Protein AF-A0A261C6V1-F1 (afdb_monomer_lite)

Foldseek 3Di:
DDDDDPPPPPVVVQVVQADPVSHGPDDQWDWDAPDVRPDIDTDGPPDDDDPDDDDDDPPPPDDPDD

pLDDT: mean 74.97, std 17.91, range [39.78, 96.0]

Sequence (66 aa):
MKRAMDGVKNEAKKAKDTDLFGRPLKKNGSWESKDNGDLMIFTHDEC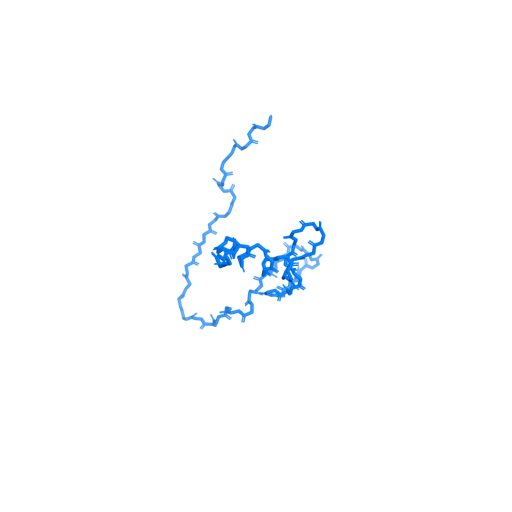EGRDKIAAFDMGSFGNWKY

Structure (mmCIF, N/CA/C/O backbone):
data_AF-A0A261C6V1-F1
#
_entry.id   AF-A0A261C6V1-F1
#
loop_
_atom_site.group_PDB
_atom_site.id
_atom_site.type_symbol
_atom_site.label_atom_id
_atom_site.label_alt_id
_atom_site.label_comp_id
_atom_site.label_asym_id
_atom_site.label_entity_id
_atom_site.label_seq_id
_atom_site.pdbx_PDB_ins_code
_atom_site.Cartn_x
_atom_site.Cartn_y
_atom_site.Cartn_z
_atom_site.occupancy
_atom_site.B_iso_or_equiv
_atom_site.auth_seq_id
_atom_site.auth_comp_id
_atom_site.auth_asym_id
_atom_site.auth_atom_id
_atom_site.pdbx_PDB_model_num
ATOM 1 N N . MET A 1 1 ? -3.113 49.408 26.125 1.00 51.97 1 MET A N 1
ATOM 2 C CA . MET A 1 1 ? -3.698 48.054 25.951 1.00 51.97 1 MET A CA 1
ATOM 3 C C . MET A 1 1 ? -3.842 47.723 24.465 1.00 51.97 1 MET A C 1
ATOM 5 O O . MET A 1 1 ? -4.191 48.636 23.729 1.00 51.97 1 MET A O 1
ATOM 9 N N . LYS A 1 2 ? -3.713 46.424 24.102 1.00 44.97 2 LYS A N 1
ATOM 10 C CA . LYS A 1 2 ? -4.008 45.766 22.793 1.00 44.97 2 LYS A CA 1
ATOM 11 C C . LYS A 1 2 ? -2.812 45.750 21.809 1.00 44.97 2 LYS A C 1
ATOM 13 O O . LYS A 1 2 ? -2.325 46.812 21.474 1.00 44.97 2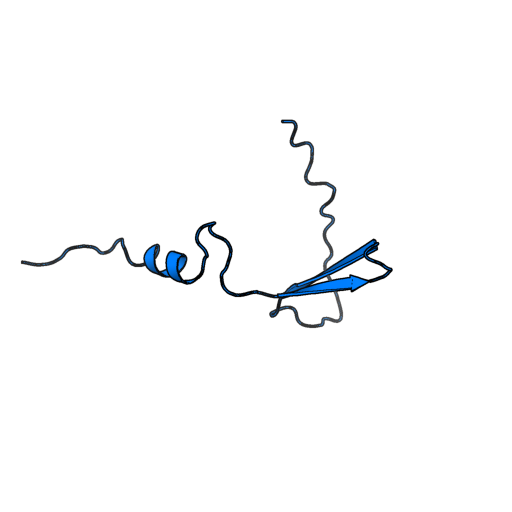 LYS A O 1
ATOM 18 N N . ARG A 1 3 ? -2.285 44.629 21.296 1.00 39.78 3 ARG A N 1
ATOM 19 C CA . ARG A 1 3 ? -2.528 43.176 21.442 1.00 39.78 3 ARG A CA 1
ATOM 20 C C . ARG A 1 3 ? -1.213 42.453 21.105 1.00 39.78 3 ARG A C 1
ATOM 22 O O . ARG A 1 3 ? -0.519 42.847 20.178 1.00 39.78 3 ARG A O 1
ATOM 29 N N . ALA A 1 4 ? -0.913 41.410 21.869 1.00 48.16 4 ALA A N 1
ATOM 30 C CA . ALA A 1 4 ? 0.161 40.467 21.612 1.00 48.16 4 ALA A CA 1
ATOM 31 C C . ALA A 1 4 ? -0.240 39.443 20.533 1.00 48.16 4 ALA A C 1
ATOM 33 O O . ALA A 1 4 ? -1.411 39.082 20.439 1.00 48.16 4 ALA A O 1
ATOM 34 N N . MET A 1 5 ? 0.777 38.925 19.837 1.00 51.41 5 MET A N 1
ATOM 35 C CA . MET A 1 5 ? 0.836 37.583 19.242 1.00 51.41 5 MET A CA 1
ATOM 36 C C . MET A 1 5 ? -0.203 37.216 18.168 1.00 51.41 5 MET A C 1
ATOM 38 O O . MET A 1 5 ? -1.140 36.466 18.428 1.00 51.41 5 MET A O 1
ATOM 42 N N . ASP A 1 6 ? 0.087 37.576 16.917 1.00 49.62 6 ASP A N 1
ATOM 43 C CA . ASP A 1 6 ? -0.535 36.959 15.730 1.00 49.62 6 ASP A CA 1
ATOM 44 C C . ASP A 1 6 ? 0.394 35.948 15.012 1.00 49.62 6 ASP A C 1
ATOM 46 O O . ASP A 1 6 ? 0.154 35.581 13.869 1.00 49.62 6 ASP A O 1
ATOM 50 N N . GLY A 1 7 ? 1.445 35.448 15.684 1.00 49.00 7 GLY A N 1
ATOM 51 C CA . GLY A 1 7 ? 2.408 34.489 15.104 1.00 49.00 7 GLY A CA 1
ATOM 52 C C . GLY A 1 7 ? 2.338 33.039 15.617 1.00 49.00 7 GLY A C 1
ATOM 53 O O . GLY A 1 7 ? 2.862 32.138 14.977 1.00 49.00 7 GLY A O 1
ATOM 54 N N . VAL A 1 8 ? 1.676 32.769 16.749 1.00 49.78 8 VAL A N 1
ATOM 55 C CA . VAL A 1 8 ? 1.883 31.520 17.533 1.00 49.78 8 VAL A CA 1
ATOM 56 C C . VAL A 1 8 ? 0.830 30.429 17.252 1.00 49.78 8 VAL A C 1
ATOM 58 O O . VAL A 1 8 ? 0.740 29.422 17.948 1.00 49.78 8 VAL A O 1
ATOM 61 N N . LYS A 1 9 ? -0.020 30.589 16.230 1.00 48.47 9 LYS A N 1
ATOM 62 C CA . LYS A 1 9 ? -1.154 29.664 16.012 1.00 48.47 9 LYS A CA 1
ATOM 63 C C . LYS A 1 9 ? -0.845 28.445 15.134 1.00 48.47 9 LYS A C 1
ATOM 65 O O . LYS A 1 9 ? -1.608 27.483 15.193 1.00 48.47 9 LYS A O 1
ATOM 70 N N . ASN A 1 10 ? 0.251 28.444 14.368 1.00 50.94 10 ASN A N 1
ATOM 71 C CA . ASN A 1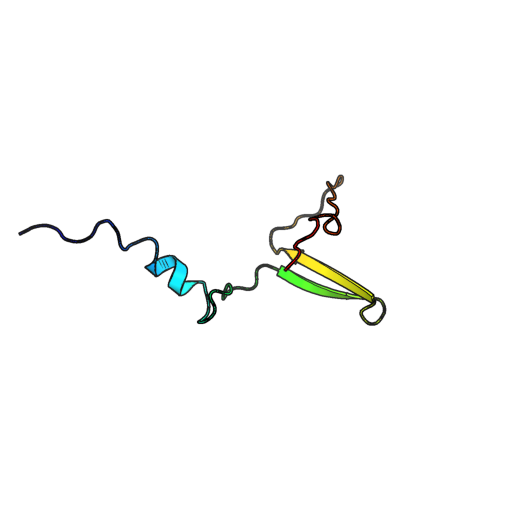 10 ? 0.588 27.320 13.477 1.00 50.94 10 ASN A CA 1
ATOM 72 C C . ASN A 1 10 ? 1.528 26.281 14.105 1.00 50.94 10 ASN A C 1
ATOM 74 O O . ASN A 1 10 ? 1.366 25.088 13.853 1.00 50.94 10 ASN A O 1
ATOM 78 N N . GLU A 1 11 ? 2.455 26.687 14.972 1.00 49.25 11 GLU A N 1
ATOM 79 C CA . GLU A 1 11 ? 3.401 25.755 15.606 1.00 49.25 11 GLU A CA 1
ATOM 80 C C . GLU A 1 11 ? 2.735 24.900 16.693 1.00 49.25 11 GLU A C 1
ATOM 82 O O . GLU A 1 11 ? 2.946 23.691 16.761 1.00 49.25 11 GLU A O 1
ATOM 87 N N . ALA A 1 12 ? 1.832 25.495 17.480 1.00 50.47 12 ALA A N 1
ATOM 88 C CA . ALA A 1 12 ? 1.110 24.791 18.540 1.00 50.47 12 ALA A CA 1
ATOM 89 C C . ALA A 1 12 ? 0.113 23.736 18.019 1.00 50.47 12 ALA A C 1
ATOM 91 O O . ALA A 1 12 ? -0.247 22.823 18.760 1.00 50.47 12 ALA A O 1
ATOM 92 N N . LYS A 1 13 ? -0.347 23.843 16.760 1.00 51.00 13 LYS A N 1
ATOM 93 C CA . LYS A 1 13 ? -1.140 22.785 16.109 1.00 51.00 13 LYS A CA 1
ATOM 94 C C . LYS A 1 13 ? -0.255 21.630 15.642 1.00 51.00 13 LYS A C 1
ATOM 96 O O . LYS A 1 13 ? -0.598 20.492 15.926 1.00 51.00 13 LYS A O 1
ATOM 101 N N . LYS A 1 14 ? 0.907 21.910 15.034 1.00 50.66 14 LYS A N 1
ATOM 102 C CA . LYS A 1 14 ? 1.877 20.866 14.653 1.00 50.66 14 LYS A CA 1
ATOM 103 C C . LYS A 1 14 ? 2.323 20.021 15.849 1.00 50.66 14 LYS A C 1
ATOM 105 O O . LYS A 1 14 ? 2.342 18.803 15.742 1.00 50.66 14 LYS A O 1
ATOM 110 N N . ALA A 1 15 ? 2.589 20.650 16.995 1.00 53.47 15 ALA A N 1
ATOM 111 C CA . ALA A 1 15 ? 3.007 19.948 18.212 1.00 53.47 15 ALA A CA 1
ATOM 112 C C . ALA A 1 15 ? 1.953 18.973 18.779 1.00 53.47 15 ALA A C 1
ATOM 114 O O . ALA A 1 15 ? 2.303 18.088 19.553 1.00 53.47 15 ALA A O 1
ATOM 115 N N . LYS A 1 16 ? 0.668 19.123 18.425 1.00 59.34 16 LYS A N 1
ATOM 116 C CA . LYS A 1 16 ? -0.400 18.219 18.888 1.00 59.34 16 LYS A CA 1
ATOM 117 C C . LYS A 1 16 ? -0.546 16.958 18.045 1.00 59.34 16 LYS A C 1
ATOM 119 O O . LYS A 1 16 ? -1.167 16.013 18.518 1.00 59.34 16 LYS A O 1
ATOM 124 N N . ASP A 1 17 ? 0.013 16.950 16.840 1.00 67.94 17 ASP A N 1
ATOM 125 C CA . ASP A 1 17 ? -0.161 15.870 15.867 1.00 67.94 17 ASP A CA 1
ATOM 126 C C . ASP A 1 17 ? 1.135 15.084 15.621 1.00 67.94 17 ASP A C 1
ATOM 128 O O . ASP A 1 17 ? 1.137 14.151 14.818 1.00 67.94 17 ASP A O 1
ATOM 132 N N . THR A 1 18 ? 2.225 15.414 16.323 1.00 72.94 18 THR A N 1
ATOM 133 C CA . THR A 1 18 ? 3.517 14.726 16.223 1.00 72.94 18 THR A CA 1
ATOM 134 C C . THR A 1 18 ? 4.073 14.327 17.588 1.00 72.94 18 THR A C 1
ATOM 136 O O . THR A 1 18 ? 3.870 15.035 18.571 1.00 72.94 18 THR A O 1
ATOM 139 N N . ASP A 1 19 ? 4.779 13.201 17.661 1.00 77.94 19 ASP A N 1
ATOM 140 C CA . ASP A 1 19 ? 5.439 12.738 18.880 1.00 77.94 19 ASP A CA 1
ATOM 141 C C . ASP A 1 19 ? 6.702 13.558 19.211 1.00 77.94 19 ASP A C 1
ATOM 143 O O . ASP A 1 19 ? 7.063 14.501 18.505 1.00 77.94 19 ASP A O 1
ATOM 147 N N . LEU A 1 20 ? 7.400 13.184 20.291 1.00 79.88 20 LEU A N 1
ATOM 148 C CA . LEU A 1 20 ? 8.634 13.847 20.743 1.00 79.88 20 LEU A CA 1
ATOM 149 C C . LEU A 1 20 ? 9.776 13.829 19.707 1.00 79.88 20 LEU A C 1
ATOM 151 O O . LEU A 1 20 ? 10.744 14.568 19.862 1.00 79.88 20 LEU A O 1
ATOM 155 N N . PHE A 1 21 ? 9.667 13.008 18.660 1.00 80.31 21 PHE A N 1
ATOM 156 C CA . PHE A 1 21 ? 10.630 12.888 17.566 1.00 80.31 21 PHE A CA 1
ATOM 157 C C . PHE A 1 21 ? 10.100 13.491 16.253 1.00 80.31 21 PHE A C 1
ATOM 159 O O . PHE A 1 21 ? 10.713 13.311 15.203 1.00 80.31 21 PHE A O 1
ATOM 166 N N . GLY A 1 22 ? 8.963 14.196 16.287 1.00 76.31 22 GLY A N 1
ATOM 167 C CA . GLY A 1 22 ? 8.349 14.811 15.110 1.00 76.31 22 GLY A CA 1
ATOM 168 C C . GLY A 1 22 ? 7.613 13.827 14.195 1.00 76.31 22 GLY A C 1
ATOM 169 O O . GLY A 1 22 ? 7.218 14.207 13.091 1.00 76.31 22 GLY A O 1
ATOM 170 N N . ARG A 1 23 ? 7.406 12.575 14.620 1.00 77.75 23 ARG A N 1
ATOM 171 C CA . ARG A 1 23 ? 6.663 11.579 13.834 1.00 77.75 23 ARG A CA 1
ATOM 172 C C . ARG A 1 23 ? 5.163 11.808 13.996 1.00 77.75 23 ARG A C 1
ATOM 174 O O . ARG A 1 23 ? 4.741 12.086 15.116 1.00 77.75 23 ARG A O 1
ATOM 181 N N . PRO A 1 24 ? 4.340 11.658 12.947 1.00 77.69 24 PRO A N 1
ATOM 182 C CA . PRO A 1 24 ? 2.890 11.778 13.076 1.00 77.69 24 PRO A CA 1
ATOM 183 C C . PRO A 1 24 ? 2.332 10.846 14.165 1.00 77.69 24 PRO A C 1
ATOM 185 O O . PRO A 1 24 ? 2.615 9.649 14.169 1.00 77.69 24 P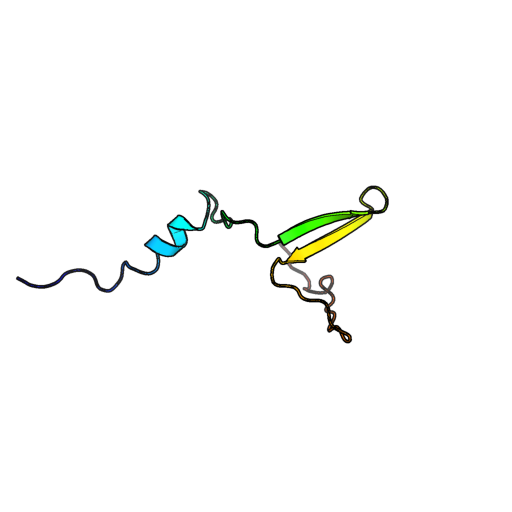RO A O 1
ATOM 188 N N . LEU A 1 25 ? 1.539 11.390 15.094 1.00 75.25 25 LEU A N 1
ATOM 189 C CA . LEU A 1 25 ? 0.883 10.625 16.166 1.00 75.25 25 LEU A CA 1
ATOM 190 C C . LEU A 1 25 ? -0.232 9.732 15.628 1.00 75.25 25 LEU A C 1
ATOM 192 O O . LEU A 1 25 ? -0.499 8.659 16.170 1.00 75.25 25 LEU A O 1
ATOM 196 N N . LYS A 1 26 ? -0.898 10.182 14.564 1.00 76.44 26 LYS A N 1
ATOM 197 C CA . LYS A 1 26 ? -1.877 9.378 13.843 1.00 76.44 26 LYS A CA 1
ATOM 198 C C . LYS A 1 26 ? -1.160 8.583 12.768 1.00 76.44 26 LYS A C 1
ATOM 200 O O . LYS A 1 26 ? -0.433 9.147 11.953 1.00 76.44 26 LYS A O 1
ATOM 205 N N . LYS A 1 27 ? -1.406 7.275 12.765 1.00 79.06 27 LYS A N 1
ATOM 206 C CA . LYS A 1 27 ? -1.103 6.437 11.607 1.00 79.06 27 LYS A CA 1
ATOM 207 C C . LYS A 1 27 ? -1.959 6.937 10.444 1.00 79.06 27 LYS A C 1
ATOM 209 O O . LYS A 1 27 ? -3.118 7.276 10.659 1.00 79.06 27 LYS A O 1
ATOM 214 N N . ASN A 1 28 ? -1.358 7.025 9.267 1.00 87.25 28 ASN A N 1
ATOM 215 C CA . ASN A 1 28 ? -1.994 7.482 8.033 1.00 87.25 28 ASN A CA 1
ATOM 216 C C . ASN A 1 28 ? -2.109 6.350 7.002 1.00 87.25 28 ASN A C 1
ATOM 218 O O . ASN A 1 28 ? -2.220 6.600 5.807 1.00 87.25 28 ASN A O 1
ATOM 222 N N . GLY A 1 29 ? -1.983 5.107 7.457 1.00 90.38 29 GLY A N 1
ATOM 223 C CA . GLY A 1 29 ? -1.951 3.937 6.605 1.00 90.38 29 GLY A CA 1
ATOM 224 C C . GLY A 1 29 ? -1.581 2.669 7.357 1.00 90.38 29 GLY A C 1
ATOM 225 O O . GL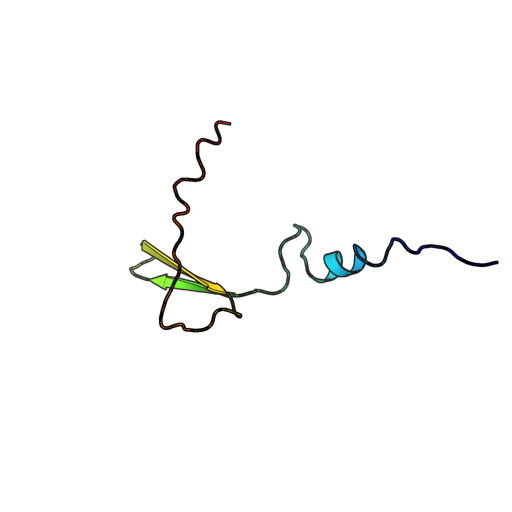Y A 1 29 ? -1.261 2.679 8.556 1.00 90.38 29 GLY A O 1
ATOM 226 N N . SER A 1 30 ? -1.582 1.571 6.613 1.00 92.56 30 SER A N 1
ATOM 227 C CA . SER A 1 30 ? -1.228 0.235 7.078 1.00 92.56 30 SER A CA 1
ATOM 228 C C . SER A 1 30 ? -0.012 -0.310 6.328 1.00 92.56 30 SER A C 1
ATOM 230 O O . SER A 1 30 ? 0.247 0.027 5.172 1.00 92.56 30 SER A O 1
ATOM 232 N N . TRP A 1 31 ? 0.745 -1.159 7.022 1.00 92.81 31 TRP A N 1
ATOM 233 C CA . TRP A 1 31 ? 1.827 -1.950 6.446 1.00 92.81 31 TRP A CA 1
ATOM 234 C C . TRP A 1 31 ? 1.404 -3.411 6.406 1.00 92.81 31 TRP A C 1
ATOM 236 O O . TRP A 1 31 ? 0.931 -3.945 7.411 1.00 92.81 31 TRP A O 1
ATOM 246 N N . GLU A 1 32 ? 1.632 -4.053 5.270 1.00 92.69 32 GLU A N 1
ATOM 247 C CA . GLU A 1 32 ? 1.432 -5.483 5.069 1.00 92.69 32 GLU A CA 1
ATOM 248 C C . GLU A 1 32 ? 2.724 -6.101 4.539 1.00 92.69 32 GLU A C 1
ATOM 250 O O . GLU A 1 32 ? 3.416 -5.505 3.709 1.00 92.69 32 GLU A O 1
ATOM 255 N N . SER A 1 33 ? 3.045 -7.302 5.014 1.00 93.19 33 SER A N 1
ATOM 256 C CA . SER A 1 33 ? 4.131 -8.117 4.481 1.00 93.19 33 SER A CA 1
ATOM 257 C C . SER A 1 33 ? 3.563 -9.359 3.804 1.00 93.19 33 SER A C 1
ATOM 259 O O . SER A 1 33 ? 2.591 -9.959 4.271 1.00 93.19 33 SER A O 1
ATOM 261 N N . LYS A 1 34 ? 4.165 -9.741 2.681 1.00 91.06 34 LYS A N 1
ATOM 262 C CA . LYS A 1 34 ? 3.864 -10.977 1.953 1.00 91.06 34 LYS A CA 1
ATOM 263 C C . LYS A 1 34 ? 5.152 -11.744 1.698 1.00 91.06 34 LYS A C 1
ATOM 265 O O . LYS A 1 34 ? 6.242 -11.207 1.884 1.00 91.06 34 LYS A O 1
ATOM 270 N N . ASP A 1 35 ? 5.002 -13.014 1.334 1.00 84.75 35 ASP A N 1
ATOM 271 C CA . ASP A 1 35 ? 6.108 -13.882 0.923 1.00 84.75 35 ASP A CA 1
ATOM 272 C C . ASP A 1 35 ? 7.252 -13.893 1.948 1.00 84.75 35 ASP A C 1
ATOM 274 O O . ASP A 1 35 ? 8.395 -13.577 1.653 1.00 84.75 35 ASP A O 1
ATOM 278 N N . ASN A 1 36 ? 6.913 -14.191 3.208 1.00 84.19 36 ASN A N 1
ATOM 279 C CA . ASN A 1 36 ? 7.848 -14.214 4.341 1.00 84.19 36 ASN A CA 1
ATOM 280 C C . ASN A 1 36 ? 8.615 -12.898 4.593 1.00 84.19 36 ASN A C 1
ATOM 282 O O . ASN A 1 36 ? 9.603 -12.901 5.324 1.00 84.19 36 ASN A O 1
ATOM 286 N N . GLY A 1 37 ? 8.132 -11.772 4.060 1.00 84.81 37 GLY A N 1
ATOM 287 C CA . GLY A 1 37 ? 8.751 -10.455 4.220 1.00 84.81 37 GLY A CA 1
ATOM 288 C C . GLY A 1 37 ? 9.540 -9.975 3.003 1.00 84.81 37 GLY A C 1
ATOM 289 O O . GLY A 1 37 ? 10.049 -8.857 3.048 1.00 84.81 37 GLY A O 1
ATOM 290 N N . ASP A 1 38 ? 9.600 -10.756 1.921 1.00 91.75 38 ASP A N 1
ATOM 291 C CA . ASP A 1 38 ? 10.264 -10.351 0.674 1.00 91.75 38 ASP A CA 1
ATOM 292 C C . ASP A 1 38 ? 9.510 -9.220 -0.043 1.00 91.75 38 ASP A C 1
ATOM 294 O O . ASP A 1 38 ? 10.108 -8.425 -0.772 1.00 91.75 38 ASP A O 1
ATOM 298 N N . LEU A 1 39 ? 8.198 -9.108 0.197 1.00 91.56 39 LEU A N 1
ATOM 299 C CA . LEU A 1 39 ? 7.365 -8.025 -0.312 1.00 91.56 39 LEU A CA 1
ATOM 300 C C . LEU A 1 39 ? 6.732 -7.238 0.836 1.00 91.56 39 LEU A C 1
ATOM 302 O O . LEU A 1 39 ? 6.009 -7.788 1.667 1.00 91.56 39 LEU A O 1
ATOM 306 N N . MET A 1 40 ? 6.950 -5.923 0.824 1.00 92.31 40 MET A N 1
ATOM 307 C CA . MET A 1 40 ? 6.366 -4.977 1.774 1.00 92.31 40 MET A CA 1
ATOM 308 C C . MET A 1 40 ? 5.462 -3.991 1.038 1.00 92.31 40 MET A C 1
ATOM 310 O O . MET A 1 40 ? 5.869 -3.391 0.042 1.00 92.31 40 MET A O 1
ATOM 314 N N . ILE A 1 41 ? 4.244 -3.806 1.543 1.00 92.50 41 ILE A N 1
ATOM 315 C CA . ILE A 1 41 ? 3.234 -2.927 0.952 1.00 92.50 41 ILE A CA 1
ATOM 316 C C . ILE A 1 41 ? 2.806 -1.909 2.006 1.00 92.50 41 ILE A C 1
ATOM 318 O O . ILE A 1 41 ? 2.397 -2.283 3.105 1.00 92.50 41 ILE A O 1
ATOM 322 N N . PHE A 1 42 ? 2.877 -0.625 1.659 1.00 92.75 42 PHE A N 1
ATOM 323 C CA . PHE A 1 42 ? 2.257 0.451 2.427 1.00 92.75 42 PHE A CA 1
ATOM 324 C C . PHE A 1 42 ? 1.038 0.983 1.678 1.00 92.75 42 PHE A C 1
ATOM 326 O O . PHE A 1 42 ? 1.147 1.340 0.504 1.00 92.75 42 PHE A O 1
ATOM 333 N N . THR A 1 43 ? -0.096 1.076 2.370 1.00 92.69 43 THR A N 1
ATOM 334 C CA . THR A 1 43 ? -1.331 1.658 1.831 1.00 92.69 43 THR A CA 1
ATOM 335 C C . THR A 1 43 ? -1.745 2.834 2.704 1.00 92.69 43 THR A C 1
ATOM 337 O O . THR A 1 43 ? -1.962 2.657 3.900 1.00 92.69 43 THR A O 1
ATOM 340 N N . HIS A 1 44 ? -1.837 4.033 2.123 1.00 93.44 44 HIS A N 1
ATOM 341 C CA . HIS A 1 44 ? -2.332 5.215 2.832 1.00 93.44 44 HIS A CA 1
ATOM 342 C C . HIS A 1 44 ? -3.855 5.125 3.012 1.00 93.44 44 HIS A C 1
ATOM 344 O O . HIS A 1 44 ? -4.543 4.660 2.107 1.00 93.44 44 HIS A O 1
ATOM 350 N N . ASP A 1 45 ? -4.397 5.620 4.126 1.00 92.00 45 ASP A N 1
ATOM 351 C CA . ASP A 1 45 ? -5.837 5.514 4.440 1.00 92.00 45 ASP A CA 1
ATOM 352 C C . ASP A 1 45 ? -6.735 6.251 3.424 1.00 92.00 45 ASP A C 1
ATOM 354 O O . ASP A 1 45 ? -7.910 5.935 3.266 1.00 92.00 45 ASP A O 1
ATOM 358 N N . GLU A 1 46 ? -6.174 7.234 2.716 1.00 91.44 46 GLU A N 1
ATOM 359 C CA . GLU A 1 46 ? -6.853 8.006 1.661 1.00 91.44 46 GLU A CA 1
ATOM 360 C C . GLU A 1 46 ? -6.659 7.411 0.249 1.00 91.44 46 GLU A C 1
ATOM 362 O O . GLU A 1 46 ? -7.097 8.002 -0.740 1.00 91.44 46 GLU A O 1
ATOM 367 N N . CYS A 1 47 ? -5.966 6.273 0.109 1.00 89.50 47 CYS A N 1
ATOM 368 C CA . C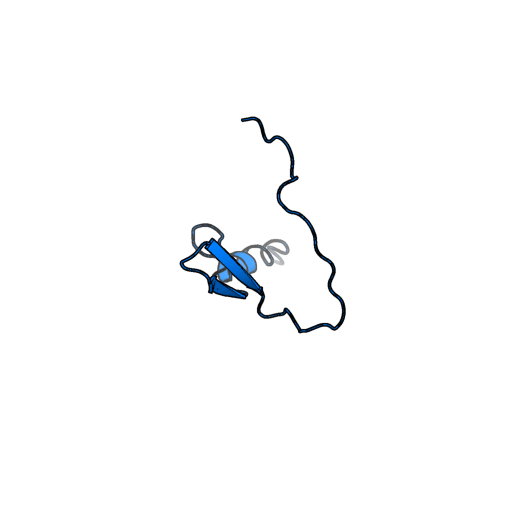YS A 1 47 ? -5.815 5.608 -1.184 1.00 89.50 47 CYS A CA 1
ATOM 369 C C . CYS A 1 47 ? -7.101 4.871 -1.574 1.00 89.50 47 CYS A C 1
ATOM 371 O O . CYS A 1 47 ? -7.528 3.931 -0.911 1.00 89.50 47 CYS A O 1
ATOM 373 N N . GLU A 1 48 ? -7.667 5.247 -2.717 1.00 90.75 48 GLU A N 1
ATOM 374 C CA . GLU A 1 48 ? -8.823 4.582 -3.317 1.00 90.75 48 GLU A CA 1
ATOM 375 C C . GLU A 1 48 ? -8.401 3.738 -4.527 1.00 90.75 48 GLU A C 1
ATOM 377 O O . GLU A 1 48 ? -7.467 4.086 -5.257 1.00 90.75 48 GLU A O 1
ATOM 382 N N . GLY A 1 49 ? -9.115 2.635 -4.769 1.00 92.31 49 GLY A N 1
ATOM 383 C CA . GLY A 1 49 ? -8.912 1.804 -5.956 1.00 92.31 49 GLY A CA 1
ATOM 384 C C . GLY A 1 49 ? -9.225 2.570 -7.245 1.00 92.31 49 GLY A C 1
ATOM 385 O O . GLY A 1 49 ? -10.221 3.288 -7.323 1.00 92.31 49 GLY A O 1
ATOM 386 N N . ARG A 1 50 ? -8.375 2.422 -8.268 1.00 93.81 50 ARG A N 1
ATOM 387 C CA . ARG A 1 50 ? -8.539 3.067 -9.581 1.00 93.81 50 ARG A CA 1
ATOM 388 C C . ARG A 1 50 ? -8.244 2.091 -10.714 1.00 93.81 50 ARG A C 1
ATOM 390 O O . ARG A 1 50 ? -7.347 1.264 -10.589 1.00 93.81 50 ARG A O 1
ATOM 397 N N . ASP A 1 51 ? -8.919 2.271 -11.850 1.00 96.00 51 ASP A N 1
ATOM 398 C CA . ASP A 1 51 ? -8.708 1.458 -13.062 1.00 96.00 51 ASP A CA 1
ATOM 399 C C . ASP A 1 51 ? -7.330 1.676 -13.704 1.00 96.00 51 ASP A C 1
ATOM 401 O O . ASP A 1 51 ? -6.827 0.831 -14.444 1.00 96.00 51 ASP A O 1
ATOM 405 N N . LYS A 1 52 ? -6.719 2.841 -13.456 1.00 96.00 52 LYS A N 1
ATOM 406 C CA . LYS A 1 52 ? -5.396 3.214 -13.962 1.00 96.00 52 LYS A CA 1
ATOM 407 C C . LYS A 1 52 ? -4.545 3.749 -12.825 1.00 96.00 52 LYS A C 1
ATOM 409 O O . LYS A 1 52 ? -5.011 4.555 -12.019 1.00 96.00 52 LYS A O 1
ATOM 414 N N . ILE A 1 53 ? -3.282 3.344 -12.819 1.00 93.75 53 ILE A N 1
ATOM 415 C CA . ILE A 1 53 ? -2.289 3.758 -11.831 1.00 93.75 53 ILE A CA 1
ATOM 416 C C . ILE A 1 53 ? -1.140 4.503 -12.506 1.00 93.75 53 ILE A C 1
ATOM 418 O O . ILE A 1 53 ? -0.784 4.217 -13.649 1.00 93.75 53 ILE A O 1
ATOM 422 N N . ALA A 1 54 ? -0.557 5.454 -11.780 1.00 92.94 54 ALA A N 1
ATOM 423 C CA . ALA A 1 54 ? 0.754 6.007 -12.087 1.00 92.94 54 ALA A CA 1
ATOM 424 C C . ALA A 1 54 ? 1.751 5.404 -11.094 1.00 92.94 54 ALA A C 1
ATOM 426 O O . ALA A 1 54 ? 1.497 5.418 -9.890 1.00 92.94 54 ALA A O 1
ATOM 427 N N . ALA A 1 55 ? 2.856 4.863 -11.599 1.00 91.62 55 ALA A N 1
ATOM 428 C CA . ALA A 1 55 ? 3.897 4.242 -10.790 1.00 91.62 55 ALA A CA 1
ATOM 429 C C . ALA A 1 55 ? 5.215 5.001 -10.966 1.00 91.62 55 ALA A C 1
ATOM 431 O O . ALA A 1 55 ? 5.540 5.441 -12.070 1.00 91.62 55 ALA A O 1
ATOM 432 N N . PHE A 1 56 ? 5.960 5.142 -9.873 1.00 89.56 56 PHE A N 1
ATOM 433 C CA . PHE A 1 56 ? 7.237 5.847 -9.827 1.00 89.56 56 PHE A CA 1
ATOM 434 C C . PHE A 1 56 ? 8.286 4.937 -9.193 1.00 89.56 56 PHE A C 1
ATOM 436 O O . PHE A 1 56 ? 8.026 4.337 -8.151 1.00 89.56 56 PHE A O 1
ATOM 443 N N . ASP A 1 57 ? 9.460 4.840 -9.815 1.00 90.62 57 ASP A N 1
ATOM 444 C CA . ASP A 1 57 ? 10.597 4.126 -9.238 1.00 90.62 57 ASP A CA 1
ATOM 445 C C . ASP A 1 57 ? 11.281 4.988 -8.164 1.00 90.62 57 ASP A C 1
ATOM 447 O O . ASP A 1 57 ? 11.566 6.167 -8.385 1.00 90.62 57 ASP A O 1
ATOM 451 N N . MET A 1 58 ? 11.544 4.393 -6.999 1.00 83.81 58 MET A N 1
ATOM 452 C CA . MET A 1 58 ? 12.234 5.040 -5.879 1.00 83.81 58 MET A CA 1
ATOM 453 C C . MET A 1 58 ? 13.739 4.748 -5.848 1.00 83.81 58 MET A C 1
ATOM 455 O O . MET A 1 58 ? 14.470 5.438 -5.137 1.00 83.81 58 MET A O 1
ATOM 459 N N . GLY A 1 59 ? 14.225 3.749 -6.591 1.00 80.94 59 GLY A N 1
ATOM 460 C CA . GLY A 1 59 ? 15.628 3.326 -6.540 1.00 80.94 59 GLY A CA 1
ATOM 461 C C . GLY A 1 59 ? 16.612 4.342 -7.130 1.00 80.94 59 GLY A C 1
ATOM 462 O O . GLY A 1 59 ? 17.801 4.300 -6.821 1.00 80.94 59 GLY A O 1
ATOM 463 N N . SER A 1 60 ? 16.130 5.281 -7.950 1.00 66.50 60 SER A N 1
ATOM 464 C CA . SER A 1 60 ? 16.986 6.200 -8.705 1.00 66.50 60 SER A CA 1
ATOM 465 C C . SER A 1 60 ? 17.147 7.605 -8.096 1.00 66.50 60 SER A C 1
ATOM 467 O O . SER A 1 60 ? 17.670 8.496 -8.775 1.00 66.50 60 SER A O 1
ATOM 469 N N . PHE A 1 61 ? 16.767 7.841 -6.832 1.00 59.22 61 PHE A N 1
ATOM 470 C CA . PHE A 1 61 ? 17.124 9.087 -6.130 1.00 59.22 61 PHE A CA 1
ATOM 471 C C . PHE A 1 61 ? 18.625 9.067 -5.790 1.00 59.22 61 PHE A C 1
ATOM 473 O O . PHE A 1 61 ? 19.058 8.582 -4.749 1.00 59.22 61 PHE A O 1
ATOM 480 N N . GLY A 1 62 ? 19.419 9.498 -6.771 1.00 55.41 62 GLY A N 1
ATOM 481 C CA . GLY A 1 62 ? 20.824 9.145 -6.931 1.00 55.41 62 GLY A CA 1
ATOM 482 C C . GLY A 1 62 ? 21.786 9.580 -5.830 1.00 55.41 62 GLY A C 1
ATOM 483 O O . GLY A 1 62 ? 21.596 10.598 -5.184 1.00 55.41 62 GLY A O 1
ATOM 484 N N . ASN A 1 63 ? 22.874 8.811 -5.713 1.00 59.78 63 ASN A N 1
ATOM 485 C CA . ASN A 1 63 ? 24.193 9.199 -5.198 1.00 59.78 63 ASN A CA 1
ATOM 486 C C . ASN A 1 63 ? 24.196 10.253 -4.077 1.00 59.78 63 ASN A C 1
ATOM 488 O O . ASN A 1 63 ? 24.831 11.301 -4.201 1.00 59.78 63 ASN A O 1
ATOM 492 N N . TRP A 1 64 ? 23.572 9.953 -2.939 1.00 57.59 64 TRP A N 1
ATOM 493 C CA . TRP A 1 64 ? 23.949 10.617 -1.692 1.00 57.59 64 TRP A CA 1
ATOM 494 C C . TRP A 1 64 ? 25.266 9.990 -1.240 1.00 57.59 64 TRP A C 1
ATOM 496 O O . TRP A 1 64 ? 25.301 9.018 -0.490 1.00 57.59 64 TRP A O 1
ATOM 506 N N . LYS A 1 65 ? 26.365 10.503 -1.801 1.00 53.72 65 LYS A N 1
ATOM 507 C CA . LYS A 1 65 ? 27.700 10.277 -1.258 1.00 53.72 65 LYS A CA 1
ATOM 508 C C . LYS A 1 65 ? 27.787 11.087 0.032 1.00 53.72 65 LYS A C 1
ATOM 510 O O . LYS A 1 65 ? 27.851 12.312 -0.030 1.00 53.72 65 LYS A O 1
ATOM 515 N N . TYR A 1 66 ? 27.715 10.397 1.164 1.00 50.16 66 TYR A N 1
ATOM 516 C CA . TYR A 1 66 ? 28.314 10.891 2.400 1.00 50.16 66 TYR A CA 1
ATOM 517 C C . TYR A 1 66 ? 29.835 10.783 2.293 1.00 50.16 66 TYR A C 1
ATOM 519 O O . TYR A 1 66 ? 30.306 9.806 1.660 1.00 50.16 66 TYR A O 1
#

Organism: NCBI:txid1503980

Radius of gyration: 19.89 Å; chains: 1; bounding box: 37×62×40 Å

Secondary structure (DSSP, 8-state):
-----SSTTTHHHHHHHB-TTS-BSS--EEEEEEGGGTEEEEEETT----SS-----STTS-----